Protein AF-A0AA39W1Q4-F1 (afdb_monomer)

Radius of gyration: 15.45 Å; Cα contacts (8 Å, |Δi|>4): 276; chains: 1; bounding box: 37×24×46 Å

Nearest PDB structures (foldseek):
  8gy2-assembly1_A  TM=9.142E-01  e=8.513E-03  Gluconobacter oxydans 621H
  1h4j-assembly1_A  TM=7.076E-01  e=4.511E-02  Methylorubrum extorquens
  1h4i-assembly1_A  TM=7.101E-01  e=6.075E-02  Methylorubrum extorquens
  2d0v-assembly1_A  TM=7.031E-01  e=6.448E-02  Hyphomicrobium denitrificans
  5xm3-assembly1_A  TM=6.314E-01  e=6.448E-02  Methylophaga aminisulfidivorans MP

InterPro domains:
  IPR011047 Quinoprotein alcohol dehydrogenase-like superfamily [SSF50998] (31-119)

Organism: Acer saccharum (NCBI:txid4024)

Structure (mmCIF, N/CA/C/O backbone):
data_AF-A0AA39W1Q4-F1
#
_entry.id   AF-A0AA39W1Q4-F1
#
loop_
_atom_site.group_PDB
_atom_site.id
_atom_site.type_symbol
_atom_site.label_atom_id
_atom_site.label_alt_id
_atom_site.label_comp_id
_atom_site.label_asym_id
_atom_site.label_entity_id
_atom_site.label_seq_id
_atom_site.pdbx_PDB_ins_code
_atom_site.Cartn_x
_atom_site.Cartn_y
_atom_site.Cartn_z
_atom_site.occupancy
_atom_site.B_iso_or_equiv
_atom_site.auth_seq_id
_atom_site.auth_comp_id
_atom_site.auth_asym_id
_atom_site.auth_atom_id
_atom_site.pdbx_PDB_model_num
ATOM 1 N N . MET A 1 1 ? -7.550 -10.827 -4.335 1.00 50.56 1 MET A N 1
ATOM 2 C CA . MET A 1 1 ? -7.262 -10.236 -5.653 1.00 50.56 1 MET A CA 1
ATOM 3 C C . MET A 1 1 ? -8.565 -9.898 -6.355 1.00 50.56 1 MET A C 1
ATOM 5 O O . MET A 1 1 ? -8.939 -8.745 -6.267 1.00 50.56 1 MET A O 1
ATOM 9 N N . LEU A 1 2 ? -9.360 -10.888 -6.783 1.00 47.78 2 LEU A N 1
ATOM 10 C CA . LEU A 1 2 ? -10.716 -10.721 -7.353 1.00 47.78 2 LEU A CA 1
ATOM 11 C C . LEU A 1 2 ? -11.618 -9.643 -6.710 1.00 47.78 2 LEU A C 1
ATOM 13 O O . LEU A 1 2 ? -12.232 -8.861 -7.421 1.00 47.78 2 LEU A O 1
ATOM 17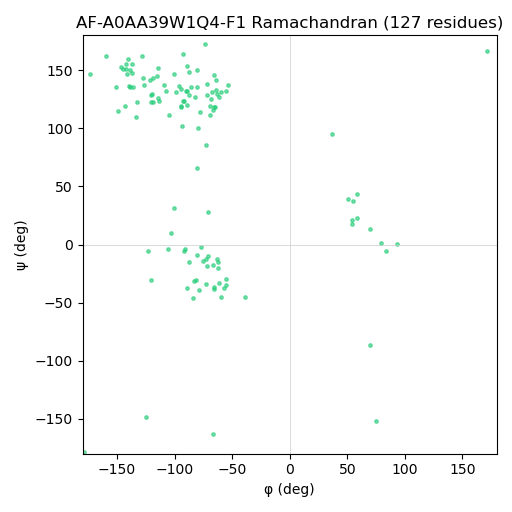 N N . ILE A 1 3 ? -11.682 -9.562 -5.373 1.00 52.34 3 ILE A N 1
ATOM 18 C CA . ILE A 1 3 ? -12.516 -8.549 -4.694 1.00 52.34 3 ILE A CA 1
ATOM 19 C C . ILE A 1 3 ? -12.000 -7.122 -4.956 1.00 52.34 3 ILE A C 1
ATOM 21 O O . ILE A 1 3 ? -12.796 -6.221 -5.155 1.00 52.34 3 ILE A O 1
ATOM 25 N N . LEU A 1 4 ? -10.685 -6.887 -4.997 1.00 58.00 4 LEU A N 1
ATOM 26 C CA . LEU A 1 4 ? -10.156 -5.558 -5.338 1.00 58.00 4 LEU A CA 1
ATOM 27 C C . LEU A 1 4 ? -10.310 -5.224 -6.814 1.00 58.00 4 LEU A C 1
ATOM 29 O O . LEU A 1 4 ? -10.553 -4.065 -7.127 1.00 58.00 4 LEU A O 1
ATOM 33 N N . GLU A 1 5 ? -10.204 -6.217 -7.695 1.00 55.78 5 GLU A N 1
ATOM 34 C CA . GLU A 1 5 ? -10.433 -6.041 -9.131 1.00 55.78 5 GLU A CA 1
ATOM 35 C C . GLU A 1 5 ? -11.861 -5.542 -9.403 1.00 55.78 5 GLU A C 1
ATOM 37 O O . GLU A 1 5 ? -12.046 -4.571 -10.137 1.00 55.78 5 GLU A O 1
ATOM 42 N N . GLU A 1 6 ? -12.871 -6.137 -8.755 1.00 52.53 6 GLU A N 1
ATOM 43 C CA . GLU A 1 6 ? -14.267 -5.690 -8.871 1.00 52.53 6 GLU A CA 1
ATOM 44 C C . GLU A 1 6 ? -14.497 -4.287 -8.288 1.00 52.53 6 GLU A C 1
ATOM 46 O O . GLU A 1 6 ? -15.284 -3.516 -8.841 1.00 52.53 6 GLU A O 1
ATOM 51 N N . LEU A 1 7 ? -13.813 -3.938 -7.193 1.00 53.59 7 LEU A N 1
ATOM 52 C CA . LEU A 1 7 ? -13.985 -2.652 -6.507 1.00 53.59 7 LEU A CA 1
ATOM 53 C C . LEU A 1 7 ? -13.252 -1.502 -7.213 1.00 53.59 7 LEU A C 1
ATOM 55 O O . LEU A 1 7 ? -13.782 -0.398 -7.328 1.00 53.59 7 LEU A O 1
ATOM 59 N N . LEU A 1 8 ? -12.046 -1.750 -7.728 1.00 54.84 8 LEU A N 1
ATOM 60 C CA . LEU A 1 8 ? -11.256 -0.747 -8.442 1.00 54.84 8 LEU A CA 1
ATOM 61 C C . LEU A 1 8 ? -11.689 -0.604 -9.900 1.00 54.84 8 LEU A C 1
ATOM 63 O O . LEU A 1 8 ? -11.662 0.513 -10.407 1.00 54.84 8 LEU A O 1
ATOM 67 N N . GLY A 1 9 ? -12.189 -1.670 -10.536 1.00 49.53 9 GLY A N 1
ATOM 68 C CA . GLY A 1 9 ? -12.746 -1.637 -11.894 1.00 49.53 9 GLY A CA 1
ATOM 69 C C . GLY A 1 9 ? -13.991 -0.752 -12.061 1.00 49.53 9 GLY A C 1
ATOM 70 O O . GLY A 1 9 ? -14.377 -0.441 -13.187 1.00 49.53 9 GLY A O 1
ATOM 71 N N . GLN A 1 10 ? -14.606 -0.303 -10.961 1.00 47.56 10 GLN A N 1
ATOM 72 C CA . GLN A 1 10 ? -15.705 0.674 -10.963 1.00 47.56 10 GLN A CA 1
ATOM 73 C C . GLN A 1 10 ? -15.224 2.132 -10.925 1.00 47.56 10 GLN A C 1
ATOM 75 O O . GLN A 1 10 ? -15.993 3.052 -11.212 1.00 47.56 10 GLN A O 1
ATOM 80 N N . SER A 1 11 ? -13.954 2.363 -10.591 1.00 45.75 11 SER A N 1
ATOM 81 C CA . SER A 1 11 ? -13.348 3.687 -10.524 1.00 45.75 11 SER A CA 1
ATOM 82 C C . SER A 1 11 ? -12.369 3.844 -11.688 1.00 45.75 11 SER A C 1
ATOM 84 O O . SER A 1 11 ? -11.622 2.933 -12.009 1.00 45.75 11 SER A O 1
ATOM 86 N N . ASN A 1 12 ? -12.361 4.991 -12.362 1.00 47.56 12 ASN A N 1
ATOM 87 C CA . ASN A 1 12 ? -11.552 5.246 -13.564 1.00 47.56 12 ASN A CA 1
ATOM 88 C C . ASN A 1 12 ? -10.030 5.366 -13.272 1.00 47.56 12 ASN A C 1
ATOM 90 O O . ASN A 1 12 ? -9.317 6.116 -13.939 1.00 47.56 12 ASN A O 1
ATOM 94 N N . TRP A 1 13 ? -9.545 4.704 -12.220 1.00 52.12 13 TRP A N 1
ATOM 95 C CA . TRP A 1 13 ? -8.216 4.830 -11.642 1.00 52.12 13 TRP A CA 1
ATOM 96 C C . TRP A 1 13 ? -7.492 3.487 -11.702 1.00 52.12 13 TRP A C 1
ATOM 98 O O . TRP A 1 13 ? -8.037 2.475 -11.292 1.00 52.12 13 TRP A O 1
ATOM 108 N N . VAL A 1 14 ? -6.261 3.532 -12.223 1.00 55.56 14 VAL A N 1
ATOM 109 C CA . VAL A 1 14 ? -5.227 2.480 -12.242 1.00 55.56 14 VAL A CA 1
ATOM 110 C C . VAL A 1 14 ? -5.762 1.054 -12.419 1.00 55.56 14 VAL A C 1
ATOM 112 O O . VAL A 1 14 ? -6.099 0.366 -11.462 1.00 55.56 14 VAL A O 1
ATOM 115 N N . THR A 1 15 ? -5.771 0.596 -13.667 1.00 59.47 15 THR A N 1
ATOM 116 C CA . THR A 1 15 ? -6.154 -0.770 -14.028 1.00 59.47 15 THR A CA 1
ATOM 117 C C . THR A 1 15 ? -5.190 -1.794 -13.424 1.00 59.47 15 THR A C 1
ATOM 119 O O . THR A 1 15 ? -3.979 -1.673 -13.608 1.00 59.47 15 THR A O 1
ATOM 122 N N . ASP A 1 16 ? -5.738 -2.803 -12.746 1.00 63.50 16 ASP A N 1
ATOM 123 C CA . ASP A 1 16 ? -5.022 -3.974 -12.225 1.00 63.50 16 ASP A CA 1
ATOM 124 C C . ASP A 1 16 ? -4.647 -4.899 -13.389 1.00 63.50 16 ASP A C 1
ATOM 126 O O . ASP A 1 16 ? -5.437 -5.737 -13.825 1.00 63.50 16 ASP A O 1
ATOM 130 N N . VAL A 1 17 ? -3.503 -4.624 -14.015 1.00 66.94 17 VAL A N 1
ATOM 131 C CA . VAL A 1 17 ? -3.126 -5.249 -15.280 1.00 66.94 17 VAL A CA 1
ATOM 132 C C . VAL A 1 17 ? -1.629 -5.525 -15.324 1.00 66.94 17 VAL A C 1
ATOM 134 O O . VAL A 1 17 ? -0.814 -4.602 -15.346 1.00 66.94 17 VAL A O 1
ATOM 137 N N . PHE A 1 18 ? -1.293 -6.808 -15.464 1.00 70.06 18 PHE A N 1
ATOM 138 C CA . PHE A 1 18 ? 0.041 -7.272 -15.826 1.00 70.06 18 PHE A CA 1
ATOM 139 C C . PHE A 1 18 ? 0.008 -8.088 -17.116 1.00 70.06 18 PHE A C 1
ATOM 141 O O . PHE A 1 18 ? -0.736 -9.063 -17.233 1.00 70.06 18 PHE A O 1
ATOM 148 N N . TYR A 1 19 ? 0.867 -7.728 -18.069 1.00 71.00 19 TYR A N 1
ATOM 149 C CA . TYR A 1 19 ? 1.099 -8.507 -19.282 1.00 71.00 19 TYR A CA 1
ATOM 150 C C . TYR A 1 19 ? 2.599 -8.660 -19.515 1.00 71.00 19 TYR A C 1
ATOM 152 O O . TYR A 1 19 ? 3.292 -7.670 -19.730 1.00 71.00 19 TYR A O 1
ATOM 160 N N . PHE A 1 20 ? 3.092 -9.900 -19.593 1.00 75.50 20 PHE A N 1
ATOM 161 C CA . PHE A 1 20 ? 4.486 -10.172 -19.974 1.00 75.50 20 PHE A CA 1
ATOM 162 C C . PHE A 1 20 ? 4.864 -9.550 -21.328 1.00 75.50 20 PHE A C 1
ATOM 164 O O . PHE A 1 20 ? 6.013 -9.173 -21.533 1.00 75.50 20 PHE A O 1
ATOM 171 N N . ALA A 1 21 ? 3.896 -9.406 -22.242 1.00 75.81 21 ALA A N 1
ATOM 172 C CA . ALA A 1 21 ? 4.093 -8.731 -23.523 1.00 75.81 21 ALA A CA 1
ATOM 173 C C . ALA A 1 21 ? 4.624 -7.299 -23.351 1.00 75.81 21 ALA A C 1
ATOM 175 O O . ALA A 1 21 ? 5.456 -6.863 -24.142 1.00 75.81 21 ALA A O 1
ATOM 176 N N . CYS A 1 22 ? 4.198 -6.609 -22.292 1.00 75.19 22 CYS A N 1
ATOM 177 C CA . CYS A 1 22 ? 4.594 -5.241 -21.991 1.00 75.19 22 CYS A CA 1
ATOM 178 C C . CYS A 1 22 ? 6.037 -5.094 -21.485 1.00 75.19 22 CYS A C 1
ATOM 180 O O . CYS A 1 22 ? 6.544 -3.980 -21.460 1.00 75.19 22 CYS A O 1
ATOM 182 N N . LEU A 1 23 ? 6.716 -6.190 -21.126 1.00 75.81 23 LEU A N 1
ATOM 183 C CA . LEU A 1 23 ? 8.145 -6.165 -20.782 1.00 75.81 23 LEU A CA 1
ATOM 184 C C . LEU A 1 23 ? 9.043 -6.027 -22.021 1.00 75.81 23 LEU A C 1
ATOM 186 O O . LEU A 1 23 ? 10.242 -5.774 -21.910 1.00 75.81 23 LEU A O 1
ATOM 190 N N . VAL A 1 24 ? 8.481 -6.237 -23.214 1.00 78.75 24 VAL A N 1
ATOM 191 C CA . VAL A 1 24 ? 9.171 -6.031 -24.485 1.00 78.75 24 VAL A CA 1
ATOM 192 C C . VAL A 1 24 ? 8.838 -4.620 -24.982 1.00 78.75 24 VAL A C 1
ATOM 194 O O . VAL A 1 24 ? 7.662 -4.341 -25.233 1.00 78.75 24 VAL A O 1
ATOM 197 N N . PRO A 1 25 ? 9.837 -3.733 -25.159 1.00 73.06 25 PRO A N 1
ATOM 198 C CA . PRO A 1 25 ? 9.606 -2.397 -25.697 1.00 73.06 25 PRO A CA 1
ATOM 199 C C . PRO A 1 25 ? 8.864 -2.445 -27.039 1.00 73.06 25 PRO A C 1
ATOM 201 O O . PRO A 1 25 ? 9.182 -3.272 -27.893 1.00 73.06 25 PRO A O 1
ATOM 204 N N . ASP A 1 26 ? 7.886 -1.554 -27.212 1.00 75.31 26 ASP A N 1
ATOM 205 C CA . ASP A 1 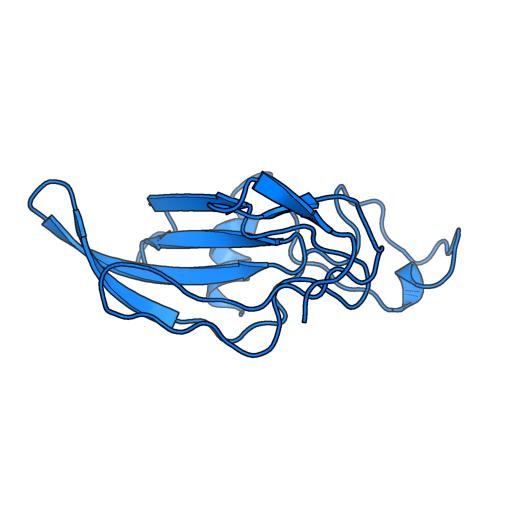26 ? 7.076 -1.400 -28.431 1.00 75.31 26 ASP A CA 1
ATOM 206 C C . ASP A 1 26 ? 6.298 -2.659 -28.873 1.00 75.31 26 ASP A C 1
ATOM 208 O O . ASP A 1 26 ? 5.932 -2.795 -30.044 1.00 75.31 26 ASP A O 1
ATOM 212 N N . ASN A 1 27 ? 6.016 -3.589 -27.954 1.00 79.75 27 ASN A N 1
ATOM 213 C CA . ASN A 1 27 ? 5.238 -4.782 -28.272 1.00 79.75 27 ASN A CA 1
ATOM 214 C C . ASN A 1 27 ? 3.762 -4.431 -28.559 1.00 79.75 27 ASN A C 1
ATOM 216 O O . ASN A 1 27 ? 3.073 -3.944 -27.659 1.00 79.75 27 ASN A O 1
ATOM 220 N N . PRO A 1 28 ? 3.241 -4.713 -29.769 1.00 81.50 28 PRO A N 1
ATOM 221 C CA . PRO A 1 28 ? 1.865 -4.385 -30.142 1.00 81.50 28 PRO A CA 1
ATOM 222 C C . PRO A 1 28 ? 0.806 -5.172 -29.357 1.00 81.50 28 PRO A C 1
ATOM 224 O O . PRO A 1 28 ? -0.349 -4.752 -29.325 1.00 81.50 28 PRO A O 1
ATOM 227 N N . ASP A 1 29 ? 1.185 -6.284 -28.719 1.00 81.12 29 ASP A N 1
ATOM 228 C CA . ASP A 1 29 ? 0.292 -7.076 -27.869 1.00 81.12 29 ASP A CA 1
ATOM 229 C C . ASP A 1 29 ? 0.138 -6.476 -26.460 1.00 81.12 29 ASP A C 1
ATOM 231 O O . ASP A 1 29 ? -0.700 -6.933 -25.682 1.00 81.12 29 ASP A O 1
ATOM 235 N N . CYS A 1 30 ? 0.931 -5.455 -26.110 1.00 75.06 30 CYS A N 1
ATOM 236 C CA . CYS A 1 30 ? 0.747 -4.699 -24.879 1.00 75.06 30 CYS A CA 1
ATOM 237 C C . CYS A 1 30 ? -0.414 -3.704 -25.057 1.00 75.06 30 CYS A C 1
ATOM 239 O O . CYS A 1 30 ? -0.307 -2.775 -25.867 1.00 75.06 30 CYS A O 1
ATOM 241 N N . PRO A 1 31 ? -1.538 -3.863 -24.336 1.00 72.25 31 PRO A N 1
ATOM 242 C CA . PRO A 1 31 ? -2.665 -2.962 -24.500 1.00 72.25 31 PRO A CA 1
ATOM 243 C C . PRO A 1 31 ? -2.309 -1.542 -24.037 1.00 72.25 31 PRO A C 1
ATOM 245 O O . PRO A 1 31 ? -1.584 -1.371 -23.053 1.00 72.25 31 PRO A O 1
ATOM 248 N N . PRO A 1 32 ? -2.854 -0.504 -24.696 1.00 64.62 32 PRO A N 1
ATOM 249 C CA . PRO A 1 32 ? -2.680 0.868 -24.249 1.00 64.62 32 PRO A CA 1
ATOM 250 C C . PRO A 1 32 ? -3.363 1.038 -22.888 1.00 64.62 32 PRO A C 1
ATOM 252 O O . PRO A 1 32 ? -4.575 0.874 -22.761 1.00 64.62 32 PRO A O 1
ATOM 255 N N . GLY A 1 33 ? -2.583 1.370 -21.865 1.00 64.25 33 GLY A N 1
ATOM 256 C CA . GLY A 1 33 ? -3.060 1.530 -20.497 1.00 64.25 33 GLY A CA 1
ATOM 257 C C . GLY A 1 33 ? -2.279 2.619 -19.767 1.00 64.25 33 GLY A C 1
ATOM 258 O O . GLY A 1 33 ? -1.135 2.901 -20.124 1.00 64.25 33 GLY A O 1
ATOM 259 N N . PRO A 1 34 ? -2.883 3.273 -18.762 1.00 58.84 34 PRO A N 1
ATOM 260 C CA . PRO A 1 34 ? -2.270 4.421 -18.103 1.00 58.84 34 PRO A CA 1
ATOM 261 C C . PRO A 1 34 ? -1.077 4.052 -17.208 1.00 58.84 34 PRO A C 1
ATOM 263 O O . PRO A 1 34 ? -0.301 4.941 -16.867 1.00 58.84 34 PRO A O 1
ATOM 266 N N . ASN A 1 35 ? -0.932 2.782 -16.801 1.00 62.94 35 ASN A N 1
ATOM 267 C CA . ASN A 1 35 ? 0.164 2.337 -15.943 1.00 62.94 35 ASN A CA 1
ATOM 268 C C . ASN A 1 35 ? 0.538 0.875 -16.238 1.00 62.94 35 ASN A C 1
ATOM 270 O O . ASN A 1 35 ? -0.280 -0.023 -16.047 1.00 62.94 35 ASN A O 1
ATOM 274 N N . LEU A 1 36 ? 1.755 0.664 -16.736 1.00 67.38 36 LEU A N 1
ATOM 275 C CA . LEU A 1 36 ? 2.331 -0.655 -16.992 1.00 67.38 36 LEU A CA 1
ATOM 276 C C . LEU A 1 36 ? 2.659 -1.321 -15.646 1.00 67.38 36 LEU A C 1
ATOM 278 O O . LEU A 1 36 ? 3.320 -0.699 -14.820 1.00 67.38 36 LEU A O 1
ATOM 282 N N . ASP A 1 37 ? 2.196 -2.558 -15.431 1.00 74.12 37 ASP A N 1
ATOM 283 C CA . ASP A 1 37 ?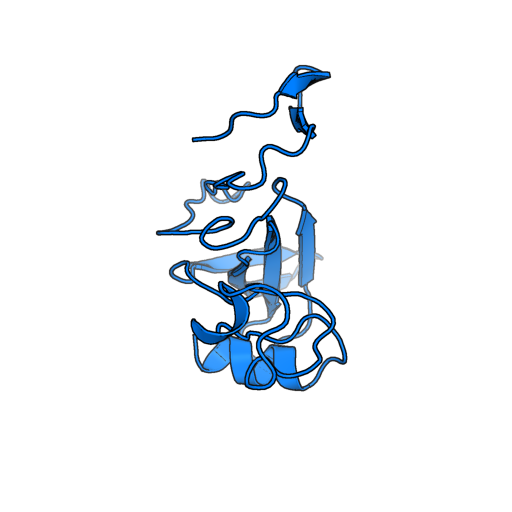 2.501 -3.362 -14.230 1.00 74.12 37 ASP A CA 1
ATOM 284 C C . ASP A 1 37 ? 2.070 -2.694 -12.911 1.00 74.12 37 ASP A C 1
ATOM 286 O O . ASP A 1 37 ? 2.791 -2.651 -11.919 1.00 74.12 37 ASP A O 1
ATOM 290 N N . ALA A 1 38 ? 0.865 -2.123 -12.908 1.00 79.25 38 ALA A N 1
ATOM 291 C CA . ALA A 1 38 ? 0.219 -1.609 -11.706 1.00 79.25 38 ALA A CA 1
ATOM 292 C C . ALA A 1 38 ? -0.822 -2.590 -11.162 1.00 79.25 38 ALA A C 1
ATOM 294 O O . ALA A 1 38 ? -1.830 -2.185 -10.598 1.00 79.25 38 ALA A O 1
ATOM 295 N N . ASP A 1 39 ? -0.614 -3.882 -11.337 1.00 81.62 39 ASP A N 1
ATOM 296 C CA . ASP A 1 39 ? -1.438 -4.909 -10.721 1.00 81.62 39 ASP A CA 1
ATOM 297 C C . ASP A 1 39 ? -1.172 -5.055 -9.215 1.00 81.62 39 ASP A C 1
ATOM 299 O O . ASP A 1 39 ? -0.265 -4.437 -8.635 1.00 81.62 39 ASP A O 1
ATOM 303 N N . PHE A 1 40 ? -1.988 -5.871 -8.551 1.00 86.56 40 PHE A N 1
ATOM 304 C CA . PHE A 1 40 ? -1.746 -6.276 -7.167 1.00 86.56 40 PHE A CA 1
ATOM 305 C C . PHE A 1 40 ? -0.977 -7.597 -7.114 1.00 86.56 40 PHE A C 1
ATOM 307 O O . PHE A 1 40 ? -1.550 -8.673 -7.243 1.00 86.56 40 PHE A O 1
ATOM 314 N N . GLY A 1 41 ? 0.329 -7.518 -6.842 1.00 83.62 41 GLY A N 1
ATOM 315 C CA . GLY A 1 41 ? 1.180 -8.692 -6.600 1.00 83.62 41 GLY A CA 1
ATOM 316 C C . GLY A 1 41 ? 1.280 -9.117 -5.127 1.00 83.62 41 GLY A C 1
ATOM 317 O O . GLY A 1 41 ? 1.940 -10.107 -4.812 1.00 83.62 41 GLY A O 1
ATOM 318 N N . GLU A 1 42 ? 0.673 -8.357 -4.213 1.00 87.94 42 GLU A N 1
ATOM 319 C CA . GLU A 1 42 ? 0.745 -8.558 -2.763 1.00 87.94 42 GLU A CA 1
ATOM 320 C C . GLU A 1 42 ? -0.506 -9.271 -2.205 1.00 87.94 42 GLU A C 1
ATOM 322 O O . GLU A 1 42 ? -1.630 -9.049 -2.665 1.00 87.94 42 GLU A O 1
ATOM 327 N N . ALA A 1 43 ? -0.338 -10.091 -1.161 1.00 88.81 43 ALA A N 1
ATOM 328 C CA . ALA A 1 43 ? -1.458 -10.591 -0.371 1.00 88.81 43 ALA A CA 1
ATOM 329 C C . ALA A 1 43 ? -2.200 -9.455 0.359 1.00 88.81 43 ALA A C 1
ATOM 331 O O . ALA A 1 43 ? -1.606 -8.531 0.902 1.00 88.81 43 ALA A O 1
ATOM 332 N N . LEU A 1 44 ? -3.526 -9.568 0.422 1.00 89.88 44 LEU A N 1
ATOM 333 C CA . LEU A 1 44 ? -4.393 -8.567 1.044 1.00 89.88 44 LEU A CA 1
ATOM 334 C C . LEU A 1 44 ? -4.433 -8.710 2.561 1.00 89.88 44 LEU A C 1
ATOM 336 O O . LEU A 1 44 ? -4.395 -9.821 3.092 1.00 89.88 44 LEU A O 1
ATOM 340 N N . MET A 1 45 ? -4.645 -7.593 3.250 1.00 93.00 45 MET A N 1
ATOM 341 C CA . MET A 1 45 ? -4.810 -7.564 4.699 1.00 93.00 45 MET A CA 1
ATOM 342 C C . MET A 1 45 ? -6.189 -7.023 5.072 1.00 93.00 45 MET A C 1
ATOM 344 O O . MET A 1 45 ? -6.539 -5.904 4.713 1.00 93.00 45 MET A O 1
ATOM 348 N N . LEU A 1 46 ? -6.971 -7.800 5.823 1.00 94.94 46 LEU A N 1
ATOM 349 C CA . LEU A 1 46 ? -8.247 -7.349 6.383 1.00 94.94 46 LEU A CA 1
ATOM 350 C C . LEU A 1 46 ? -8.020 -6.781 7.786 1.00 94.94 46 LEU A C 1
ATOM 352 O O . LEU A 1 46 ? -7.502 -7.482 8.655 1.00 94.94 46 LEU A O 1
ATOM 356 N N . LEU A 1 47 ? -8.422 -5.531 8.008 1.00 95.12 47 LEU A N 1
ATOM 357 C CA . LEU A 1 47 ? -8.246 -4.816 9.269 1.00 95.12 47 LEU A CA 1
ATOM 358 C C . LEU A 1 47 ? -9.560 -4.247 9.779 1.00 95.12 47 LEU A C 1
ATOM 360 O O . LEU A 1 47 ? -10.278 -3.592 9.036 1.00 95.12 47 LEU A O 1
ATOM 364 N N . THR A 1 48 ? -9.809 -4.376 11.076 1.00 95.31 48 THR A N 1
ATOM 365 C CA . THR A 1 48 ? -10.854 -3.604 11.751 1.00 95.31 48 THR A CA 1
ATOM 366 C C . THR A 1 48 ? -10.258 -2.289 12.246 1.00 95.31 48 THR A C 1
ATOM 368 O O . THR A 1 48 ? -9.327 -2.286 13.053 1.00 95.31 48 THR A O 1
ATOM 371 N N . ILE A 1 49 ? -10.787 -1.160 11.773 1.00 92.44 49 ILE A N 1
ATOM 372 C CA . ILE A 1 49 ? -10.338 0.182 12.158 1.00 92.44 49 ILE A CA 1
ATOM 373 C C . ILE A 1 49 ? -11.430 0.936 12.912 1.00 92.44 49 ILE A C 1
ATOM 375 O O . ILE A 1 49 ? -12.623 0.745 12.683 1.00 92.44 49 ILE A O 1
ATOM 379 N N . TYR A 1 50 ? -11.007 1.852 13.782 1.00 91.00 50 TYR A N 1
ATOM 380 C CA . TYR A 1 50 ? -11.882 2.846 14.391 1.00 91.00 50 TYR A CA 1
ATOM 381 C C . TYR A 1 50 ? -11.625 4.207 13.743 1.00 91.00 50 TYR A C 1
ATOM 383 O O . TYR A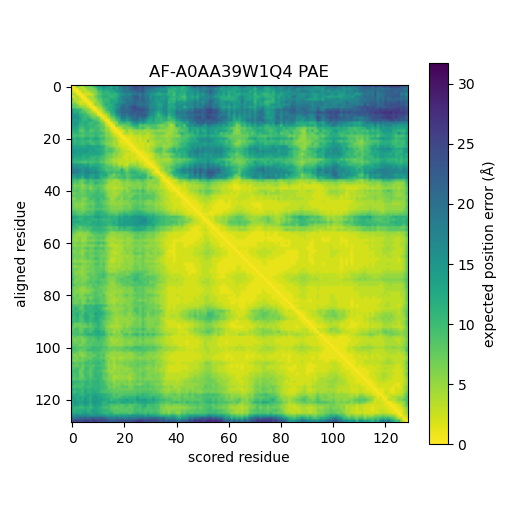 1 50 ? -10.552 4.789 13.913 1.00 91.00 50 TYR A O 1
ATOM 391 N N . ALA A 1 51 ? -12.596 4.708 12.984 1.00 83.31 51 ALA A N 1
ATOM 392 C CA . ALA A 1 51 ? -12.502 5.973 12.262 1.00 83.31 51 ALA A CA 1
ATOM 393 C C . ALA A 1 51 ? -13.802 6.766 12.423 1.00 83.31 51 ALA A C 1
ATOM 395 O O . ALA A 1 51 ? -14.891 6.209 12.316 1.00 83.31 51 ALA A O 1
ATOM 396 N N . ASN A 1 52 ? -13.697 8.072 12.686 1.00 85.00 52 ASN A N 1
ATOM 397 C CA . ASN A 1 52 ? -14.849 8.972 12.843 1.00 85.00 52 ASN A CA 1
ATOM 398 C C . ASN A 1 52 ? -15.922 8.455 13.824 1.00 85.00 52 ASN A C 1
ATOM 400 O O . ASN A 1 52 ? -17.116 8.577 13.574 1.00 85.00 52 ASN A O 1
ATOM 404 N N . GLY A 1 53 ? -15.504 7.839 14.934 1.00 89.44 53 GLY A N 1
ATOM 405 C CA . GLY A 1 53 ? -16.434 7.310 15.936 1.00 89.44 53 GLY A CA 1
ATOM 406 C C . GLY A 1 53 ? -17.071 5.961 15.587 1.00 89.44 53 GLY A C 1
ATOM 407 O O . GLY A 1 53 ? -17.881 5.462 16.362 1.00 89.44 53 GLY A O 1
ATOM 408 N N . THR A 1 54 ? -16.715 5.368 14.445 1.00 89.50 54 THR A N 1
ATOM 409 C CA . THR A 1 54 ? -17.330 4.141 13.927 1.00 89.50 54 THR A CA 1
ATOM 410 C C . THR A 1 54 ? -16.278 3.049 13.752 1.00 89.50 54 THR A C 1
ATOM 412 O O . THR A 1 54 ? -15.146 3.319 13.343 1.00 89.50 54 THR A O 1
ATOM 415 N N . ILE A 1 55 ? -16.649 1.809 14.072 1.00 92.56 55 ILE A N 1
ATOM 416 C CA . ILE A 1 55 ? -15.844 0.620 13.776 1.00 92.56 55 ILE A CA 1
ATOM 417 C C . ILE A 1 55 ? -16.220 0.143 12.375 1.00 92.56 55 ILE A C 1
ATOM 419 O O . ILE A 1 55 ? -17.405 -0.030 12.095 1.00 92.56 55 ILE A O 1
ATOM 423 N N . ARG A 1 56 ? -15.231 -0.077 11.510 1.00 92.31 56 ARG A N 1
ATOM 424 C CA . ARG A 1 56 ? -15.444 -0.687 10.193 1.00 92.31 56 ARG A CA 1
ATOM 425 C C . ARG A 1 56 ? -14.276 -1.568 9.788 1.00 92.31 56 ARG A C 1
ATOM 427 O O . ARG A 1 56 ? -13.137 -1.301 10.172 1.00 92.31 56 ARG A O 1
ATOM 434 N N . ASP A 1 57 ? -14.573 -2.576 8.985 1.00 95.38 57 ASP A N 1
ATOM 435 C CA . ASP A 1 57 ? -13.562 -3.415 8.360 1.00 95.38 57 ASP A CA 1
ATOM 436 C C . ASP A 1 57 ? -13.087 -2.778 7.053 1.00 95.38 57 ASP A C 1
ATOM 438 O O . ASP A 1 57 ? -13.882 -2.303 6.239 1.00 95.38 57 ASP A O 1
ATOM 442 N N . VAL A 1 58 ? -11.775 -2.778 6.850 1.00 93.94 58 VAL A N 1
ATOM 443 C CA . VAL A 1 58 ? -11.132 -2.304 5.630 1.00 93.94 58 VAL A CA 1
ATOM 444 C C . VAL A 1 58 ? -10.192 -3.358 5.077 1.00 93.94 58 VAL A C 1
ATOM 446 O O . VAL A 1 58 ? -9.496 -4.049 5.821 1.00 93.94 58 VAL A O 1
ATOM 449 N N . VAL A 1 59 ? -10.150 -3.451 3.757 1.00 94.06 59 VAL A N 1
ATOM 450 C CA . VAL A 1 59 ? -9.148 -4.224 3.033 1.00 94.06 59 VAL A CA 1
ATOM 451 C C . VAL A 1 59 ? -8.005 -3.286 2.687 1.00 94.06 59 VAL A C 1
ATOM 453 O O . VAL A 1 59 ? -8.211 -2.258 2.045 1.00 94.06 59 VAL A O 1
ATOM 456 N N . VAL A 1 60 ? -6.802 -3.643 3.120 1.00 94.31 60 VAL A N 1
ATOM 457 C CA . VAL A 1 60 ? -5.565 -2.979 2.732 1.00 94.31 60 VAL A CA 1
ATOM 458 C C . VAL A 1 60 ? -4.900 -3.776 1.623 1.00 94.31 60 VAL A C 1
ATOM 460 O O . VAL A 1 60 ? -4.746 -4.996 1.731 1.00 94.31 60 VAL A O 1
ATOM 463 N N . ALA A 1 61 ? -4.505 -3.068 0.571 1.00 92.38 61 ALA A N 1
ATOM 464 C CA . ALA A 1 61 ? -3.847 -3.628 -0.597 1.00 92.38 61 ALA A CA 1
ATOM 465 C C . ALA A 1 61 ? -2.735 -2.696 -1.060 1.00 92.38 61 ALA A C 1
ATOM 467 O O . ALA A 1 61 ? -2.932 -1.480 -1.124 1.00 92.38 61 ALA A O 1
ATOM 468 N N . VAL A 1 62 ? -1.579 -3.252 -1.403 1.00 91.75 62 VAL A N 1
ATOM 469 C CA . VAL A 1 62 ? -0.460 -2.477 -1.937 1.00 91.75 62 VAL A CA 1
ATOM 470 C C . VAL A 1 62 ? -0.227 -2.897 -3.373 1.00 91.75 62 VAL A C 1
ATOM 472 O O . VAL A 1 62 ? -0.056 -4.072 -3.684 1.00 91.75 62 VAL A O 1
ATOM 475 N N . GLN A 1 63 ? -0.284 -1.910 -4.249 1.00 90.00 63 GLN A N 1
ATOM 476 C CA . GLN A 1 63 ? -0.190 -2.083 -5.683 1.00 90.00 63 GLN A CA 1
ATOM 477 C C . GLN A 1 63 ? 1.272 -2.016 -6.121 1.00 90.00 63 GLN A C 1
ATOM 479 O O . GLN A 1 63 ? 2.084 -1.307 -5.511 1.00 90.00 63 GLN A O 1
ATOM 484 N N . LYS A 1 64 ? 1.611 -2.665 -7.236 1.00 89.44 64 LYS A N 1
ATOM 485 C CA . LYS A 1 64 ? 2.952 -2.554 -7.819 1.00 89.44 64 LYS A CA 1
ATOM 486 C C . LYS A 1 64 ? 3.325 -1.129 -8.258 1.00 89.44 64 LYS A C 1
ATOM 488 O O . LYS A 1 64 ? 4.495 -0.761 -8.269 1.00 89.44 64 LYS A O 1
ATOM 493 N N . SER A 1 65 ? 2.335 -0.259 -8.465 1.00 87.12 65 SER A N 1
ATOM 494 C CA . SER A 1 65 ? 2.533 1.188 -8.656 1.00 87.12 65 SER A CA 1
ATOM 495 C C . SER A 1 65 ? 3.155 1.903 -7.442 1.00 87.12 65 SER A C 1
ATOM 497 O O . SER A 1 65 ? 3.604 3.045 -7.553 1.00 87.12 65 SER A O 1
ATOM 499 N N . GLY A 1 66 ? 3.170 1.248 -6.277 1.00 90.12 66 GLY A N 1
ATOM 500 C CA . GLY A 1 66 ? 3.678 1.770 -5.013 1.00 90.12 66 GLY A CA 1
ATOM 501 C C . GLY A 1 66 ? 2.621 2.435 -4.131 1.00 90.12 66 GLY A C 1
ATOM 502 O O . GLY A 1 66 ? 2.938 2.917 -3.039 1.00 90.12 66 GLY A O 1
ATOM 503 N N . PHE A 1 67 ? 1.362 2.468 -4.571 1.00 91.25 67 PHE A N 1
ATOM 504 C CA . PHE A 1 67 ? 0.253 2.942 -3.751 1.00 91.25 67 PHE A CA 1
ATOM 505 C C . PHE A 1 67 ? -0.252 1.849 -2.809 1.00 91.25 67 PHE A C 1
ATOM 507 O O . PHE A 1 67 ? -0.620 0.757 -3.234 1.00 91.25 67 PHE A O 1
ATOM 514 N N . ALA A 1 68 ? -0.320 2.183 -1.524 1.00 92.81 68 ALA A N 1
ATOM 515 C CA . ALA A 1 68 ? -1.102 1.454 -0.544 1.00 92.81 68 ALA A CA 1
ATOM 516 C C . ALA A 1 68 ? -2.511 2.051 -0.491 1.00 92.81 68 ALA A C 1
ATOM 518 O O . ALA A 1 68 ? -2.672 3.269 -0.380 1.00 92.81 68 ALA A O 1
ATOM 519 N N . TRP A 1 69 ? -3.515 1.191 -0.533 1.00 93.06 69 TRP A N 1
ATOM 520 C CA . TRP A 1 69 ? -4.932 1.525 -0.520 1.00 93.06 69 TRP A CA 1
ATOM 521 C C . TRP A 1 69 ? -5.580 0.902 0.709 1.00 93.06 69 TRP A C 1
ATOM 523 O O . TRP A 1 69 ? -5.244 -0.223 1.073 1.00 93.06 69 TRP A O 1
ATOM 533 N N . ALA A 1 70 ? -6.528 1.604 1.321 1.00 92.75 70 ALA A N 1
ATOM 534 C CA . ALA A 1 70 ? -7.505 1.015 2.222 1.00 92.75 70 ALA A CA 1
ATOM 535 C C . ALA A 1 70 ? -8.901 1.270 1.678 1.00 92.75 70 ALA A C 1
ATOM 537 O O . ALA A 1 70 ? -9.300 2.424 1.498 1.00 92.75 70 ALA A O 1
ATOM 538 N N . LEU A 1 71 ? -9.634 0.189 1.458 1.00 91.31 71 LEU A N 1
ATOM 539 C CA . LEU A 1 71 ? -10.992 0.201 0.939 1.00 91.31 71 LEU A CA 1
ATOM 540 C C . LEU A 1 71 ? -11.943 -0.336 2.001 1.00 91.31 71 LEU A C 1
ATOM 542 O O . LEU A 1 71 ? -11.581 -1.240 2.754 1.00 91.31 71 LEU A O 1
ATOM 546 N N . ASN A 1 72 ? -13.155 0.196 2.068 1.00 90.38 72 ASN A N 1
ATOM 547 C CA . ASN A 1 72 ? -14.227 -0.408 2.842 1.00 90.38 72 ASN A CA 1
ATOM 548 C C . ASN A 1 72 ? -14.485 -1.826 2.307 1.00 90.38 72 ASN A C 1
ATOM 550 O O . ASN A 1 72 ? -14.578 -2.045 1.102 1.00 90.38 72 ASN A O 1
ATOM 554 N N . ARG A 1 73 ? -14.549 -2.800 3.215 1.00 90.62 73 ARG A N 1
ATOM 555 C CA . ARG A 1 73 ? -14.752 -4.214 2.889 1.00 90.62 73 ARG A CA 1
ATOM 556 C C . ARG A 1 73 ? -16.033 -4.471 2.091 1.00 90.62 73 ARG A C 1
ATOM 558 O O . ARG A 1 73 ? -16.039 -5.386 1.271 1.00 90.62 73 ARG A O 1
ATOM 565 N N . ASP A 1 74 ? -17.104 -3.742 2.397 1.00 88.94 74 ASP A N 1
ATOM 566 C CA . ASP A 1 74 ? -18.452 -4.105 1.954 1.00 88.94 74 ASP A CA 1
ATOM 567 C C . ASP A 1 74 ? -18.808 -3.500 0.590 1.00 88.94 74 ASP A C 1
ATOM 569 O O . ASP A 1 74 ? -19.464 -4.153 -0.218 1.00 88.94 74 ASP A O 1
ATOM 573 N N . ASP A 1 75 ? -18.371 -2.267 0.326 1.00 86.62 75 ASP A N 1
ATOM 574 C CA . ASP A 1 75 ? -18.709 -1.502 -0.885 1.00 86.62 75 ASP A CA 1
ATOM 575 C C . ASP A 1 75 ? -17.484 -1.034 -1.690 1.00 86.62 75 ASP A C 1
ATOM 577 O O . ASP A 1 75 ? -17.635 -0.473 -2.773 1.00 86.62 75 ASP A O 1
ATOM 581 N N . GLY A 1 76 ? -16.271 -1.259 -1.177 1.00 84.94 76 GLY A N 1
ATOM 582 C CA . GLY A 1 76 ? -15.019 -0.823 -1.791 1.00 84.94 76 GLY A CA 1
ATOM 583 C C . GLY A 1 76 ? -14.768 0.675 -1.789 1.00 84.94 76 GLY A C 1
ATOM 584 O O . GLY A 1 76 ? -13.844 1.121 -2.470 1.00 84.94 76 GLY A O 1
ATOM 585 N N . GLU A 1 77 ? -15.529 1.459 -1.023 1.00 87.00 77 GLU A N 1
ATOM 586 C CA . GLU A 1 77 ? -15.279 2.890 -0.886 1.00 87.00 77 GLU A CA 1
ATOM 587 C C . GLU A 1 77 ? -13.840 3.138 -0.409 1.00 87.00 77 GLU A C 1
ATOM 589 O O . GLU A 1 77 ? -13.362 2.536 0.558 1.00 87.00 77 GLU A O 1
ATOM 594 N N . ILE A 1 78 ? -13.136 4.060 -1.067 1.00 88.56 78 ILE A N 1
ATOM 595 C CA . ILE A 1 78 ? -11.778 4.432 -0.677 1.00 88.56 78 ILE A CA 1
ATOM 596 C C . ILE A 1 78 ? -11.816 5.126 0.685 1.00 88.56 78 ILE A C 1
ATOM 598 O O . ILE A 1 78 ? -12.314 6.241 0.831 1.00 88.56 78 ILE A O 1
ATOM 602 N N . VAL A 1 79 ? -11.202 4.493 1.680 1.00 90.75 79 VAL A N 1
ATOM 603 C CA . VAL A 1 79 ? -11.011 5.073 3.011 1.00 90.75 79 VAL A CA 1
ATOM 604 C C . VAL A 1 79 ? -9.774 5.963 3.035 1.00 90.75 79 VAL A C 1
ATOM 606 O O . VAL A 1 79 ? -9.818 7.075 3.563 1.00 90.75 79 VAL A O 1
ATOM 609 N N . TRP A 1 80 ? -8.666 5.478 2.476 1.00 91.12 80 TRP A N 1
ATOM 610 C CA . TRP A 1 80 ? -7.466 6.267 2.213 1.00 91.12 80 TRP A CA 1
ATOM 611 C C . TRP A 1 80 ? -6.611 5.592 1.144 1.00 91.12 80 TRP A C 1
ATOM 613 O O . TRP A 1 80 ? -6.721 4.396 0.891 1.00 91.12 80 TRP A O 1
ATOM 623 N N . PHE A 1 81 ? -5.702 6.363 0.561 1.00 92.44 81 PHE A N 1
ATOM 624 C CA . PHE A 1 81 ? -4.605 5.836 -0.237 1.00 92.44 81 PHE A CA 1
ATOM 625 C C . PHE A 1 81 ? -3.347 6.657 0.024 1.00 92.44 81 PHE A C 1
ATOM 627 O O . PHE A 1 81 ? -3.416 7.833 0.400 1.00 92.44 81 PHE A O 1
ATOM 634 N N . LYS A 1 82 ? -2.182 6.031 -0.118 1.00 91.62 82 LYS A N 1
ATOM 635 C CA . LYS A 1 82 ? -0.898 6.683 0.117 1.00 91.62 82 LYS A CA 1
ATOM 636 C C . LYS A 1 82 ? 0.189 6.062 -0.741 1.00 91.62 82 LYS A C 1
ATOM 638 O O . LYS A 1 82 ? 0.322 4.846 -0.788 1.00 91.62 82 LYS A O 1
ATOM 643 N N . LEU A 1 83 ? 1.015 6.910 -1.347 1.00 90.62 83 LEU A N 1
ATOM 644 C CA . LEU A 1 83 ? 2.241 6.466 -1.998 1.00 90.62 83 LEU A CA 1
ATOM 645 C C . LEU A 1 83 ? 3.235 5.992 -0.926 1.00 90.62 83 LEU A C 1
ATOM 647 O O . LEU A 1 83 ? 3.703 6.797 -0.113 1.00 90.62 83 LEU A O 1
ATOM 651 N N . ALA A 1 84 ? 3.510 4.689 -0.896 1.00 91.12 84 ALA A N 1
ATOM 652 C CA . ALA A 1 84 ? 4.453 4.065 0.030 1.00 91.12 84 ALA A CA 1
ATOM 653 C C . ALA A 1 84 ? 5.901 4.168 -0.476 1.00 91.12 84 ALA A C 1
ATOM 655 O O . ALA A 1 84 ? 6.825 4.322 0.320 1.00 91.12 84 ALA A O 1
ATOM 656 N N . GLY A 1 85 ? 6.089 4.161 -1.794 1.00 90.88 85 GLY A N 1
ATOM 657 C CA . GLY A 1 85 ? 7.378 4.334 -2.452 1.00 90.88 85 GLY A CA 1
ATOM 658 C C . GLY A 1 85 ? 7.227 4.293 -3.973 1.00 90.88 85 GLY A C 1
ATOM 659 O O . GLY A 1 85 ? 6.104 4.171 -4.463 1.00 90.88 85 GLY A O 1
ATOM 660 N N . PRO A 1 86 ? 8.327 4.409 -4.730 1.00 89.38 86 PRO A N 1
ATOM 661 C CA . PRO A 1 86 ? 8.292 4.231 -6.175 1.00 89.38 86 PRO A CA 1
ATOM 662 C C . PRO A 1 86 ? 7.996 2.772 -6.513 1.00 89.38 86 PRO A C 1
ATOM 664 O O . PRO A 1 86 ? 8.715 1.886 -6.058 1.00 89.38 86 PRO A O 1
ATOM 667 N N . GLY A 1 87 ? 6.964 2.536 -7.318 1.00 86.88 87 GLY A N 1
ATOM 668 C CA . GLY A 1 87 ? 6.770 1.249 -7.974 1.00 86.88 87 GLY A CA 1
ATOM 669 C C . GLY A 1 87 ? 7.847 0.945 -9.019 1.00 86.88 87 GLY A C 1
ATOM 670 O O . GLY A 1 87 ? 8.891 1.600 -9.093 1.00 86.88 87 GLY A O 1
ATOM 671 N N . GLY A 1 88 ? 7.559 -0.018 -9.881 1.00 81.81 88 GLY A N 1
ATOM 672 C CA . GLY A 1 88 ? 8.370 -0.293 -11.059 1.00 81.81 88 GLY A CA 1
ATOM 673 C C . GLY A 1 88 ? 7.942 -1.575 -11.751 1.00 81.81 88 GLY A C 1
ATOM 674 O O . GLY A 1 88 ? 7.200 -2.362 -11.171 1.00 81.81 88 GLY A O 1
ATOM 675 N N . GLU A 1 89 ? 8.430 -1.767 -12.973 1.00 80.81 89 GLU A N 1
ATOM 676 C CA . GLU A 1 89 ? 8.166 -2.978 -13.752 1.00 80.81 89 GLU A CA 1
ATOM 677 C C . GLU A 1 89 ? 8.785 -4.190 -13.052 1.00 80.81 89 GLU A C 1
ATOM 679 O O . GLU A 1 89 ? 9.923 -4.128 -12.577 1.00 80.81 89 GLU A O 1
ATOM 684 N N . GLU A 1 90 ? 8.017 -5.268 -12.931 1.00 82.12 90 GLU A N 1
ATOM 685 C CA . GLU A 1 90 ? 8.326 -6.454 -12.127 1.00 82.12 90 GLU A CA 1
ATOM 686 C C . GLU A 1 90 ? 8.646 -6.128 -10.651 1.00 82.12 90 GLU A C 1
ATOM 688 O O . GLU A 1 90 ? 9.297 -6.904 -9.945 1.00 82.12 90 GLU A O 1
ATOM 693 N N . GLY A 1 91 ? 8.201 -4.962 -10.172 1.00 88.25 91 GLY A N 1
ATOM 694 C CA . GLY A 1 91 ? 8.569 -4.374 -8.887 1.00 88.25 91 GLY A CA 1
ATOM 695 C C . GLY A 1 91 ? 7.362 -4.039 -8.012 1.00 88.25 91 GLY A C 1
ATOM 696 O O . GLY A 1 91 ? 6.348 -4.733 -8.019 1.00 88.25 91 GLY A O 1
ATOM 697 N N . GLY A 1 92 ? 7.503 -2.980 -7.214 1.00 91.12 92 GLY A N 1
ATOM 698 C CA . GLY A 1 92 ? 6.444 -2.410 -6.390 1.00 91.12 92 GLY A CA 1
ATOM 699 C C . GLY A 1 92 ? 6.069 -3.193 -5.133 1.00 91.12 92 GLY A C 1
ATOM 700 O O . GLY A 1 92 ? 6.919 -3.842 -4.521 1.00 91.12 92 GLY A O 1
ATOM 701 N N . GLY A 1 93 ? 4.806 -3.058 -4.710 1.00 90.69 93 GLY A N 1
ATOM 702 C CA . GLY A 1 93 ? 4.233 -3.823 -3.601 1.00 90.69 93 GLY A CA 1
ATOM 703 C C . GLY A 1 93 ? 4.147 -5.306 -3.948 1.00 90.69 93 GLY A C 1
ATOM 704 O O . GLY A 1 93 ? 3.474 -5.692 -4.903 1.00 90.69 93 GLY A O 1
ATOM 705 N N . GLN A 1 94 ? 4.855 -6.134 -3.185 1.00 88.44 94 GLN A N 1
ATOM 706 C CA . GLN A 1 94 ? 4.986 -7.574 -3.420 1.00 88.44 94 GLN A CA 1
ATOM 707 C C . GLN A 1 94 ? 4.940 -8.327 -2.094 1.00 88.44 94 GLN A C 1
ATOM 709 O O . GLN A 1 94 ? 5.261 -7.761 -1.055 1.00 88.44 94 GLN A O 1
ATOM 714 N N . TRP A 1 95 ? 4.630 -9.623 -2.139 1.00 87.06 95 TRP A N 1
ATOM 715 C CA . TRP A 1 95 ? 4.591 -10.514 -0.973 1.00 87.06 95 TRP A CA 1
ATOM 716 C C . TRP A 1 95 ? 3.430 -10.226 -0.012 1.00 87.06 95 TRP A C 1
ATOM 718 O O . TRP A 1 95 ? 2.383 -10.864 -0.126 1.00 87.06 95 TRP A O 1
ATOM 728 N N . GLY A 1 96 ? 3.597 -9.302 0.935 1.00 90.12 96 GLY A N 1
ATOM 729 C CA . GLY A 1 96 ? 2.633 -9.051 2.005 1.00 90.12 96 GLY A CA 1
ATOM 730 C C . GLY A 1 96 ? 2.984 -7.845 2.870 1.00 90.12 96 GLY A C 1
ATOM 731 O O . GLY A 1 96 ? 4.150 -7.602 3.174 1.00 90.12 96 GLY A O 1
ATOM 732 N N . ALA A 1 97 ? 1.963 -7.148 3.349 1.00 93.38 97 ALA A N 1
ATOM 733 C CA . ALA A 1 97 ? 2.083 -6.107 4.351 1.00 93.38 97 ALA A CA 1
ATOM 734 C C . ALA A 1 97 ? 1.893 -6.663 5.774 1.00 93.38 97 ALA A C 1
ATOM 736 O O . ALA A 1 97 ? 1.340 -7.741 6.000 1.00 93.38 97 ALA A O 1
ATOM 737 N N . ALA A 1 98 ? 2.300 -5.876 6.767 1.00 94.88 98 ALA A N 1
ATOM 738 C CA . ALA A 1 98 ? 2.051 -6.104 8.187 1.00 94.88 98 ALA A CA 1
ATOM 739 C C . ALA A 1 98 ? 1.440 -4.860 8.852 1.00 94.88 98 ALA A C 1
ATOM 741 O O . ALA A 1 98 ? 1.519 -3.751 8.325 1.00 94.88 98 ALA A O 1
ATOM 742 N N . THR A 1 99 ? 0.837 -5.022 10.029 1.00 95.38 99 THR A N 1
ATOM 743 C CA . THR A 1 99 ? 0.292 -3.9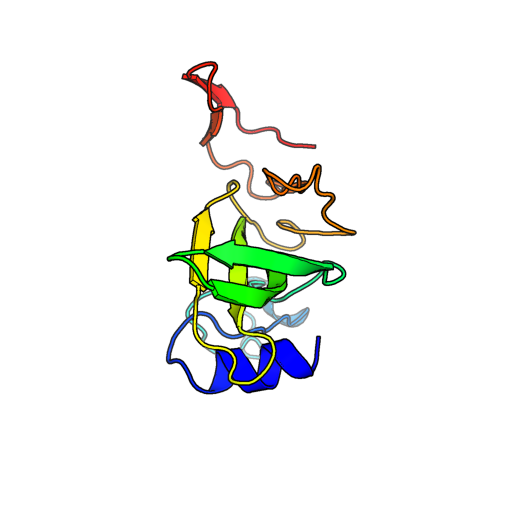05 10.812 1.00 95.38 99 THR A CA 1
ATOM 744 C C . THR A 1 99 ? 0.591 -4.060 12.296 1.00 95.38 99 THR A C 1
ATOM 746 O O . THR A 1 99 ? 0.666 -5.173 12.812 1.00 95.38 99 THR A O 1
ATOM 749 N N . ASP A 1 100 ? 0.718 -2.933 12.991 1.00 94.75 100 ASP A N 1
ATOM 750 C 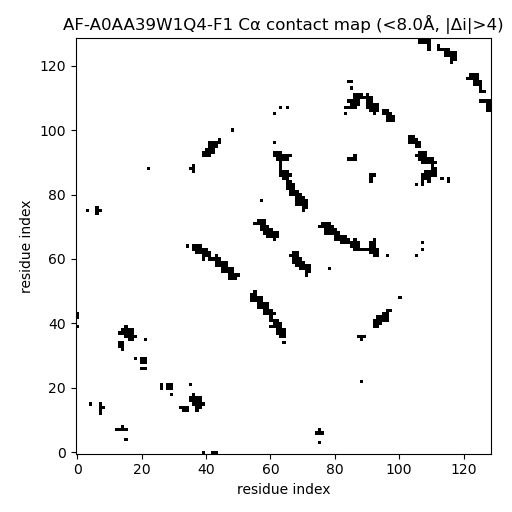CA . ASP A 1 100 ? 0.714 -2.859 14.459 1.00 94.75 100 ASP A CA 1
ATOM 751 C C . ASP A 1 100 ? -0.634 -2.352 15.019 1.00 94.75 100 ASP A C 1
ATOM 753 O O . ASP A 1 100 ? -0.741 -2.005 16.195 1.00 94.75 100 ASP A O 1
ATOM 757 N N . GLY A 1 101 ? -1.660 -2.254 14.165 1.00 90.44 101 GLY A N 1
ATOM 758 C CA . GLY A 1 101 ? -2.967 -1.672 14.483 1.00 90.44 101 GLY A CA 1
ATOM 759 C C . GLY A 1 101 ? -3.021 -0.144 14.367 1.00 90.44 101 GLY A C 1
ATOM 760 O O . GLY A 1 101 ? -4.095 0.443 14.488 1.00 90.44 101 GLY A O 1
ATOM 761 N N . ARG A 1 102 ? -1.890 0.524 14.108 1.00 89.38 102 ARG A N 1
ATOM 762 C CA . ARG A 1 102 ? -1.807 1.979 13.886 1.00 89.38 102 ARG A CA 1
ATOM 763 C C . ARG A 1 102 ? -1.235 2.335 12.520 1.00 89.38 102 ARG A C 1
ATOM 765 O O . ARG A 1 102 ? -1.558 3.397 11.990 1.00 89.38 102 ARG A O 1
ATOM 772 N N . ARG A 1 103 ? -0.347 1.503 11.983 1.00 92.06 103 ARG A N 1
ATOM 773 C CA . ARG A 1 103 ? 0.360 1.713 10.719 1.00 92.06 103 ARG A CA 1
ATOM 774 C C . ARG A 1 103 ? 0.394 0.424 9.921 1.00 92.06 103 ARG A C 1
ATOM 776 O O . ARG A 1 103 ? 0.518 -0.653 10.489 1.00 92.06 103 ARG A O 1
ATOM 783 N N . VAL A 1 104 ? 0.359 0.581 8.606 1.00 94.25 104 VAL A N 1
ATOM 784 C CA . VAL A 1 104 ? 0.651 -0.483 7.649 1.00 94.25 104 VAL A CA 1
ATOM 785 C C . VAL A 1 104 ? 2.126 -0.385 7.264 1.00 94.25 104 VAL A C 1
ATOM 787 O O . VAL A 1 104 ? 2.624 0.706 6.977 1.00 94.25 104 VAL A O 1
ATOM 790 N N . TYR A 1 105 ? 2.805 -1.524 7.272 1.00 94.06 105 TYR A N 1
ATOM 791 C CA . TYR A 1 105 ? 4.188 -1.716 6.857 1.00 94.06 105 TYR A CA 1
ATOM 792 C C . TYR A 1 105 ? 4.185 -2.604 5.616 1.00 94.06 105 TYR A C 1
ATOM 794 O O . TYR A 1 105 ? 3.606 -3.681 5.653 1.00 94.06 105 TYR A O 1
ATOM 802 N N . THR A 1 106 ? 4.815 -2.167 4.534 1.00 92.62 106 THR A N 1
ATOM 803 C CA . THR A 1 106 ? 4.921 -2.926 3.278 1.00 92.62 106 THR A CA 1
ATOM 804 C C . THR A 1 106 ? 6.307 -2.704 2.678 1.00 92.62 106 THR A C 1
ATOM 806 O O . THR A 1 106 ? 6.960 -1.696 2.979 1.00 92.62 106 THR A O 1
ATOM 809 N N . ASN A 1 107 ? 6.767 -3.653 1.870 1.00 90.94 107 ASN A N 1
ATOM 810 C CA . ASN A 1 107 ? 7.957 -3.526 1.038 1.00 90.94 107 ASN A CA 1
ATOM 811 C C . ASN A 1 107 ? 7.595 -2.909 -0.314 1.00 90.94 107 ASN A C 1
ATOM 813 O O . ASN A 1 107 ? 6.512 -3.129 -0.845 1.00 90.94 107 ASN A O 1
ATOM 817 N N . ILE A 1 108 ? 8.538 -2.162 -0.885 1.00 90.94 108 ILE A N 1
ATOM 818 C CA . ILE A 1 108 ? 8.396 -1.571 -2.214 1.00 90.94 108 ILE A CA 1
ATOM 819 C C . ILE A 1 108 ? 9.678 -1.831 -3.002 1.00 90.94 108 ILE A C 1
ATOM 821 O O . ILE A 1 108 ? 10.720 -1.228 -2.732 1.00 90.94 108 ILE A O 1
ATOM 825 N N . ALA A 1 109 ? 9.581 -2.703 -4.004 1.00 91.50 109 ALA A N 1
ATOM 826 C CA . ALA A 1 109 ? 10.674 -2.996 -4.917 1.00 91.50 109 ALA A CA 1
ATOM 827 C C . ALA A 1 109 ? 10.791 -1.892 -5.989 1.00 91.50 109 ALA A C 1
ATOM 829 O O . ALA A 1 109 ? 10.060 -1.875 -6.976 1.00 91.50 109 ALA A O 1
ATOM 830 N N . ASN A 1 110 ? 11.733 -0.963 -5.813 1.00 90.88 110 ASN 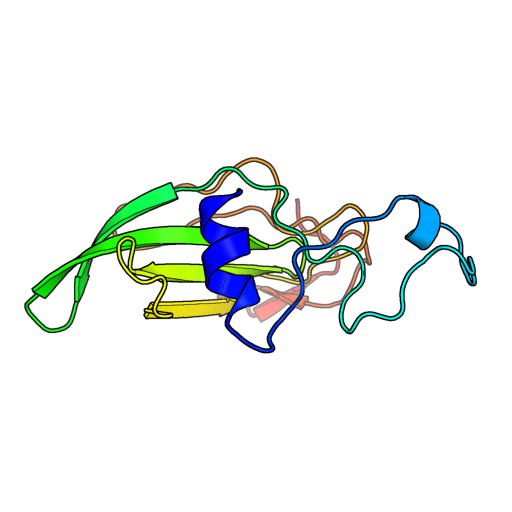A N 1
ATOM 831 C CA . ASN A 1 110 ? 12.011 0.123 -6.765 1.00 90.88 110 ASN A CA 1
ATOM 832 C C . ASN A 1 110 ? 12.879 -0.373 -7.943 1.00 90.88 110 ASN A C 1
ATOM 834 O O . ASN A 1 110 ? 14.044 0.014 -8.083 1.00 90.88 110 ASN A O 1
ATOM 838 N N . SER A 1 111 ? 12.334 -1.271 -8.767 1.00 88.81 111 SER A N 1
ATOM 839 C CA . SER A 1 111 ? 13.048 -1.921 -9.880 1.00 88.81 111 SER A CA 1
ATOM 840 C C . SER A 1 111 ? 13.550 -0.923 -10.932 1.00 88.81 111 SER A C 1
ATOM 842 O O . SER A 1 111 ? 14.659 -1.073 -11.450 1.00 88.81 111 SER A O 1
ATOM 844 N N . ASN A 1 112 ? 12.811 0.169 -11.144 1.00 87.94 112 ASN A N 1
ATOM 845 C CA . ASN A 1 112 ? 13.168 1.252 -12.065 1.00 87.94 112 ASN A CA 1
ATOM 846 C C . ASN A 1 112 ? 14.244 2.210 -11.515 1.00 87.94 112 ASN A C 1
ATOM 848 O O . ASN A 1 112 ? 14.662 3.132 -12.218 1.00 87.94 112 ASN A O 1
ATOM 852 N N . ARG A 1 113 ? 14.714 2.011 -10.272 1.00 90.62 113 ARG A N 1
ATOM 853 C CA . ARG A 1 113 ? 15.770 2.812 -9.618 1.00 90.62 113 ARG A CA 1
ATOM 854 C C . ARG A 1 113 ? 15.465 4.312 -9.598 1.00 90.62 113 ARG A C 1
ATOM 856 O O . ARG A 1 113 ? 16.358 5.148 -9.742 1.00 90.62 113 ARG A O 1
ATOM 863 N N . VAL A 1 114 ? 14.197 4.667 -9.411 1.00 91.06 114 VAL A N 1
ATOM 864 C CA . VAL A 1 114 ? 13.759 6.064 -9.360 1.00 91.06 114 VAL A CA 1
ATOM 865 C C . VAL A 1 114 ? 14.233 6.698 -8.052 1.00 91.06 114 VAL A C 1
ATOM 867 O O . VAL A 1 114 ? 14.149 6.087 -6.987 1.00 91.06 114 VAL A O 1
ATOM 870 N N . ASN A 1 115 ? 14.721 7.937 -8.112 1.00 93.00 115 ASN A N 1
ATOM 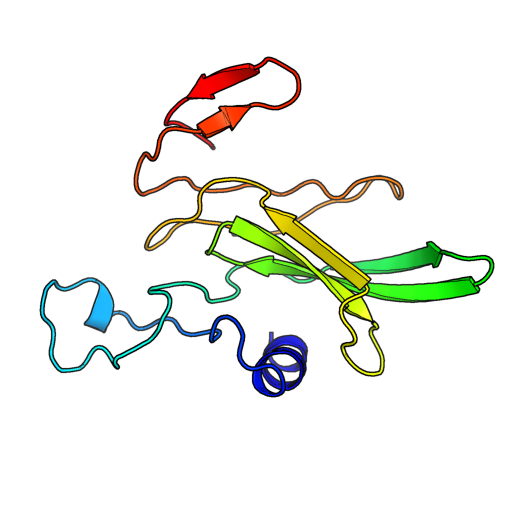871 C CA . ASN A 1 115 ? 15.078 8.690 -6.910 1.00 93.00 115 ASN A CA 1
ATOM 872 C C . ASN A 1 115 ? 13.849 8.908 -6.024 1.00 93.00 115 ASN A C 1
ATOM 874 O O . ASN A 1 115 ? 12.858 9.486 -6.471 1.00 93.00 115 ASN A O 1
ATOM 878 N N . PHE A 1 116 ? 13.944 8.534 -4.749 1.00 90.25 116 PHE A N 1
ATOM 879 C CA . PHE A 1 116 ? 12.887 8.803 -3.783 1.00 90.25 116 PHE A CA 1
ATOM 880 C C . PHE A 1 116 ? 13.427 9.189 -2.416 1.00 90.25 116 PHE A C 1
ATOM 882 O O . PHE A 1 116 ? 14.483 8.733 -1.978 1.00 90.25 116 PHE A O 1
ATOM 889 N N . THR A 1 117 ? 12.679 10.057 -1.744 1.00 91.12 117 THR A N 1
ATOM 890 C CA . THR A 1 117 ? 13.055 10.600 -0.444 1.00 91.12 117 THR A CA 1
ATOM 891 C C . THR A 1 117 ? 12.423 9.776 0.666 1.00 91.12 117 THR A C 1
ATOM 893 O O . THR A 1 117 ? 11.200 9.733 0.804 1.00 91.12 117 THR A O 1
ATOM 896 N N . LEU A 1 118 ? 13.261 9.166 1.499 1.00 87.19 118 LEU A N 1
ATOM 897 C CA . LEU A 1 118 ? 12.839 8.417 2.673 1.00 87.19 118 LEU A CA 1
ATOM 898 C C . LEU A 1 118 ? 12.237 9.351 3.725 1.00 87.19 118 LEU A C 1
ATOM 900 O O . LEU A 1 118 ? 12.838 10.351 4.132 1.00 87.19 118 LEU A O 1
ATOM 904 N N . ALA A 1 119 ? 11.070 8.977 4.239 1.00 85.50 119 ALA A N 1
ATOM 905 C CA . ALA A 1 119 ? 10.523 9.552 5.458 1.00 85.50 119 ALA A CA 1
ATOM 906 C C . ALA A 1 119 ? 10.869 8.641 6.653 1.00 85.50 119 ALA A C 1
ATOM 908 O O . ALA A 1 119 ? 10.731 7.425 6.539 1.00 85.50 119 ALA A O 1
ATOM 909 N N . PRO A 1 120 ? 11.294 9.186 7.811 1.00 88.12 120 PRO A N 1
ATOM 910 C CA . PRO A 1 120 ? 11.413 10.610 8.140 1.00 88.12 120 PRO A CA 1
ATOM 911 C C . PRO A 1 120 ? 12.795 11.225 7.838 1.00 88.12 120 PRO A C 1
ATOM 913 O O . PRO A 1 120 ? 12.962 12.429 8.015 1.00 88.12 120 PRO A O 1
ATOM 916 N N . SER A 1 121 ? 13.787 10.429 7.419 1.00 86.12 121 SER A N 1
ATOM 917 C CA . SER A 1 121 ? 15.206 10.823 7.372 1.00 86.12 121 SER A CA 1
ATOM 918 C C . SER A 1 121 ? 15.571 11.852 6.290 1.00 86.12 121 SER A C 1
ATOM 920 O O . SER A 1 121 ? 16.686 12.368 6.316 1.00 86.12 121 SER A O 1
ATOM 922 N N . ARG A 1 122 ? 14.659 12.167 5.356 1.00 89.31 122 ARG A N 1
ATOM 923 C CA . ARG A 1 122 ? 14.861 13.045 4.182 1.00 89.31 122 ARG A CA 1
ATOM 924 C C . ARG A 1 122 ? 16.050 12.653 3.295 1.00 89.31 122 ARG A C 1
ATOM 926 O O . ARG A 1 122 ? 16.510 13.466 2.500 1.00 89.31 122 ARG A O 1
ATOM 933 N N . GLN A 1 123 ? 16.548 11.426 3.420 1.00 90.94 123 GLN A N 1
ATOM 934 C CA . GLN A 1 123 ? 17.609 10.917 2.558 1.00 90.94 123 GLN A CA 1
ATOM 935 C C . GLN A 1 123 ? 17.014 10.466 1.229 1.00 90.94 123 GLN A C 1
ATOM 937 O O . GLN A 1 123 ? 15.993 9.780 1.216 1.00 90.94 123 GLN A O 1
ATOM 942 N N . THR A 1 124 ? 17.662 10.830 0.127 1.00 91.94 124 THR A N 1
ATOM 943 C CA . THR A 1 124 ? 17.292 10.341 -1.203 1.00 91.94 124 THR A CA 1
ATOM 944 C C . THR A 1 124 ? 18.037 9.050 -1.498 1.00 91.94 124 THR A C 1
ATOM 946 O O . THR A 1 124 ? 19.253 8.979 -1.324 1.00 91.94 124 THR A O 1
ATOM 949 N N . THR A 1 125 ? 17.314 8.042 -1.966 1.00 88.88 125 THR A N 1
ATOM 950 C CA . THR A 1 125 ? 17.866 6.758 -2.393 1.00 88.88 125 THR A CA 1
ATOM 951 C C . THR A 1 125 ? 17.208 6.315 -3.699 1.00 88.88 125 THR A C 1
ATOM 953 O O . THR A 1 125 ? 16.092 6.721 -4.016 1.00 88.88 125 THR A O 1
ATOM 956 N N . MET A 1 126 ? 17.910 5.478 -4.457 1.00 89.19 126 MET A N 1
ATOM 957 C CA . MET A 1 126 ? 17.358 4.729 -5.596 1.00 89.19 126 MET A CA 1
ATOM 958 C C . MET A 1 126 ? 17.177 3.247 -5.256 1.00 89.19 126 MET A C 1
ATOM 960 O O . MET A 1 126 ? 16.691 2.479 -6.077 1.00 89.19 126 MET A O 1
ATOM 964 N N . VAL A 1 127 ? 17.606 2.837 -4.059 1.00 72.94 127 VAL A N 1
ATOM 965 C CA . VAL A 1 127 ? 17.508 1.462 -3.573 1.00 72.94 127 VAL A CA 1
ATOM 966 C C . VAL A 1 127 ? 16.429 1.368 -2.501 1.00 72.94 127 VA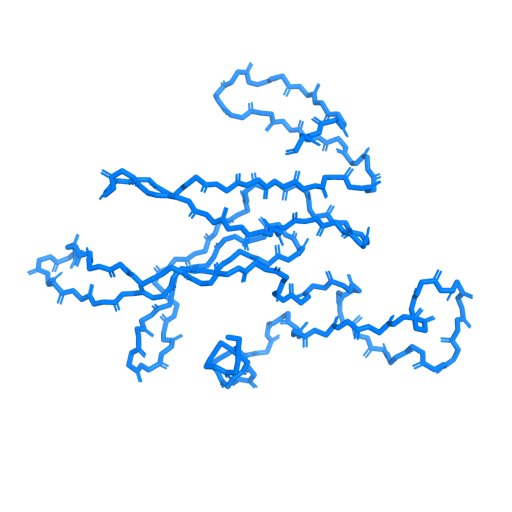L A C 1
ATOM 968 O O . VAL A 1 127 ? 16.383 2.182 -1.577 1.00 72.94 127 VAL A O 1
ATOM 971 N N . GLY A 1 128 ? 15.566 0.371 -2.652 1.00 62.03 128 GLY A N 1
ATOM 972 C CA . GLY A 1 128 ? 14.596 -0.109 -1.674 1.00 62.03 128 GLY A CA 1
ATOM 973 C C . GLY A 1 128 ? 14.619 -1.634 -1.748 1.00 62.03 128 GLY A C 1
ATOM 974 O O . GLY A 1 128 ? 14.752 -2.170 -2.850 1.00 62.03 128 GLY A O 1
ATOM 975 N N . ALA A 1 129 ? 14.631 -2.292 -0.589 1.00 45.25 129 ALA A N 1
ATOM 976 C CA . ALA A 1 129 ? 14.585 -3.748 -0.483 1.00 45.25 129 ALA A CA 1
ATOM 977 C C . ALA A 1 129 ? 13.135 -4.236 -0.521 1.00 45.25 129 ALA A C 1
ATOM 979 O O . ALA A 1 129 ? 12.279 -3.550 0.088 1.00 45.25 129 ALA A O 1
#

pLDDT: mean 81.82, std 13.98, range [45.25, 95.38]

Sequence (129 aa):
MLILEELLGQSNWVTDVFYFACLVPDNPDCPPGPNLDADFGEALMLLTIYANGTIRDVVVAVQKSGFAWALNRDDGEIVWFKLAGPGGEEGGGQWGAATDGRRVYTNIANSNRVNFTLAPSRQTTMVGA

Mean predicted aligned error: 7.24 Å

Foldseek 3Di:
DVQVQVLCVVPPDDHQDEDPQVVDPPRPPDDDDPDYQFHFQEDKDWDFAQDPNDTFIWIWTWTLQQKIFTAGPPRRHTPDIDRNDHHDDVWAFHYYWDDPRPDIGTFTGLVVLDWDADPPVRDTGSDTD

Solvent-accessible surface area (backbone atoms only — not comparable to full-atom values): 7442 Å² total; per-residue (Å²): 107,71,69,56,53,64,42,40,74,76,44,105,55,81,63,74,40,73,57,79,49,55,76,41,85,91,36,85,82,34,74,95,66,98,50,81,37,28,20,72,62,30,52,74,44,82,42,83,44,81,54,96,93,39,80,47,52,28,36,34,43,36,22,4,55,12,38,36,36,31,22,34,65,89,78,39,50,78,74,48,72,44,80,76,44,59,22,23,67,99,27,5,13,43,67,52,63,49,70,81,89,82,50,81,46,69,45,31,28,25,62,68,46,58,81,42,68,42,83,88,80,68,46,72,40,43,78,52,105

Secondary structure (DSSP, 8-state):
-HHHHHHHTTSSS------GGGGSTT-TTS---SSTT-S-EEEPEEEEEEETTEEEEEEEEE-TTSEEEEEETTT--EEEEEE-S---TT-EEEEE-EE-SS-EE--EE-TT---EEPTTT--EES---